Protein AF-A0A358XKR7-F1 (afdb_monomer)

Sequence (86 aa):
MIIADLIGFKASHYNTFQVQPLIPAGKMDYFYLGNLAYHGKTIDIVWKEDWDQNKPGKQSMLCVWVDHVLKASSKDLGVKIDVNLD

Secondary structure (DSSP, 8-state):
--HHHHHT-EE-SSSEEEE---PPTTS-SEEEEEEEEETTEEEEEEEES-S-TTS-S---EEEEEETTEEEEEES-SS--EEEE--

Structure (mmCIF, N/CA/C/O backbone):
data_AF-A0A358XKR7-F1
#
_entry.id   AF-A0A358XKR7-F1
#
loop_
_atom_site.group_PDB
_atom_site.id
_atom_site.type_symbol
_atom_site.label_atom_id
_atom_site.label_alt_id
_atom_site.label_comp_id
_atom_site.label_asym_id
_atom_site.label_entity_id
_atom_site.label_seq_id
_atom_site.pdbx_PDB_ins_code
_atom_site.Cartn_x
_atom_site.Cartn_y
_atom_site.Cartn_z
_atom_site.occupancy
_atom_site.B_iso_or_equiv
_atom_site.auth_seq_id
_atom_site.auth_comp_id
_atom_site.auth_asym_id
_atom_site.auth_atom_id
_atom_site.pdbx_PDB_model_num
ATOM 1 N N . MET A 1 1 ? -10.180 -11.990 -14.776 1.00 47.19 1 MET A N 1
ATOM 2 C CA . MET A 1 1 ? -9.182 -11.078 -14.180 1.00 47.19 1 MET A CA 1
ATOM 3 C C . MET A 1 1 ? -9.966 -10.014 -13.419 1.00 47.19 1 MET A C 1
ATOM 5 O O . MET A 1 1 ? -10.687 -9.279 -14.065 1.00 47.19 1 MET A O 1
ATOM 9 N N . ILE A 1 2 ? -9.963 -10.039 -12.081 1.00 52.56 2 ILE A N 1
ATOM 10 C CA . ILE A 1 2 ? -10.818 -9.177 -11.219 1.00 52.56 2 ILE A CA 1
ATOM 11 C C . ILE A 1 2 ? -9.957 -8.250 -10.323 1.00 52.56 2 ILE A C 1
ATOM 13 O O . ILE A 1 2 ? -10.448 -7.307 -9.718 1.00 52.56 2 ILE A O 1
ATOM 17 N N . ILE A 1 3 ? -8.643 -8.492 -10.268 1.00 55.16 3 ILE A N 1
ATOM 18 C CA . ILE A 1 3 ? -7.736 -7.933 -9.253 1.00 55.16 3 ILE A CA 1
ATOM 19 C C . ILE A 1 3 ? -7.166 -6.554 -9.642 1.00 55.16 3 ILE A C 1
ATOM 21 O O . ILE A 1 3 ? -7.016 -5.697 -8.776 1.00 55.16 3 ILE A O 1
ATOM 25 N N . ALA A 1 4 ? -6.883 -6.306 -10.928 1.00 56.84 4 ALA A N 1
ATOM 26 C CA . ALA A 1 4 ? -6.288 -5.041 -11.382 1.00 56.84 4 ALA A CA 1
ATOM 27 C C . ALA A 1 4 ? -7.252 -3.847 -11.253 1.00 56.84 4 ALA A C 1
ATOM 29 O O . ALA A 1 4 ? -6.844 -2.770 -10.814 1.00 56.84 4 ALA A O 1
ATOM 30 N N . ASP A 1 5 ? -8.534 -4.063 -11.565 1.00 55.72 5 ASP A N 1
ATOM 31 C CA . ASP A 1 5 ? -9.555 -3.011 -11.545 1.00 55.72 5 ASP A CA 1
ATOM 32 C C . ASP A 1 5 ? -9.919 -2.568 -10.120 1.00 55.72 5 ASP A C 1
ATOM 34 O O . ASP A 1 5 ? -10.218 -1.400 -9.898 1.00 55.72 5 ASP A O 1
ATOM 38 N N . LEU A 1 6 ? -9.842 -3.464 -9.128 1.00 59.38 6 LEU A N 1
ATOM 39 C CA . LEU A 1 6 ? -10.200 -3.140 -7.740 1.00 59.38 6 LEU A CA 1
ATOM 40 C C . LEU A 1 6 ? -9.118 -2.304 -7.028 1.00 59.38 6 LEU A C 1
ATOM 42 O O . LEU A 1 6 ? -9.419 -1.473 -6.171 1.00 59.38 6 LEU A O 1
ATOM 46 N N . ILE A 1 7 ? -7.853 -2.509 -7.398 1.00 67.12 7 ILE A N 1
ATOM 47 C CA . ILE A 1 7 ? -6.685 -1.870 -6.765 1.00 67.12 7 ILE A CA 1
ATOM 48 C C . ILE A 1 7 ? -6.223 -0.636 -7.561 1.00 67.12 7 ILE A C 1
ATOM 50 O O . ILE A 1 7 ? -5.432 0.169 -7.068 1.00 67.12 7 ILE A O 1
ATOM 54 N N . GLY A 1 8 ? -6.730 -0.468 -8.787 1.00 71.25 8 GLY A N 1
ATOM 55 C CA . GLY A 1 8 ? -6.363 0.633 -9.673 1.00 71.25 8 GLY A CA 1
ATOM 56 C C . GLY A 1 8 ? -4.886 0.604 -10.051 1.00 71.25 8 GLY A C 1
ATOM 57 O O . GLY A 1 8 ? -4.257 1.658 -10.148 1.00 71.25 8 GLY A O 1
ATOM 58 N N . PHE A 1 9 ? -4.333 -0.601 -10.234 1.00 76.38 9 PHE A N 1
ATOM 59 C CA . PHE A 1 9 ? -2.967 -0.778 -10.713 1.00 76.38 9 PHE A CA 1
ATOM 60 C C . PHE A 1 9 ? -2.878 -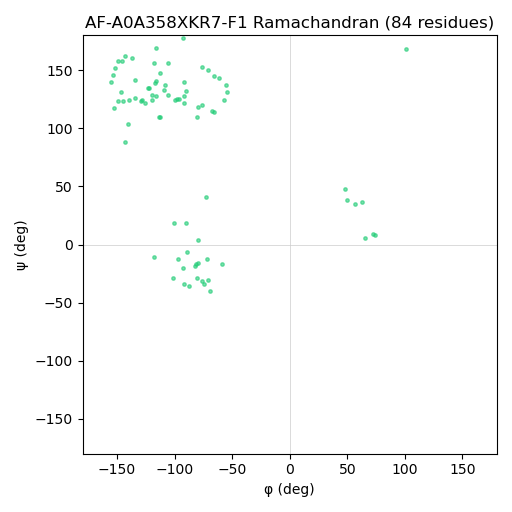0.269 -12.153 1.00 76.38 9 PHE A C 1
ATOM 62 O O . PHE A 1 9 ? -3.488 -0.829 -13.066 1.00 76.38 9 PHE A O 1
ATOM 69 N N . LYS A 1 10 ? -2.118 0.803 -12.364 1.00 79.12 10 LYS A N 1
ATOM 70 C CA . LYS A 1 10 ? -1.881 1.391 -13.681 1.00 79.12 10 LYS A CA 1
ATOM 71 C C . LYS A 1 10 ? -0.422 1.191 -14.051 1.00 79.12 10 LYS A C 1
ATOM 73 O O . LYS A 1 10 ? 0.469 1.805 -13.464 1.00 79.12 10 LYS A O 1
ATOM 78 N N . ALA A 1 11 ? -0.207 0.320 -15.031 1.00 72.31 11 ALA A N 1
ATOM 79 C CA . ALA A 1 11 ? 1.097 0.124 -15.637 1.00 72.31 11 ALA A CA 1
ATOM 80 C C . ALA A 1 11 ? 1.537 1.395 -16.381 1.00 72.31 11 ALA A C 1
ATOM 82 O O . ALA A 1 11 ? 0.722 2.096 -16.986 1.00 72.31 11 ALA A O 1
ATOM 83 N N . SER A 1 12 ? 2.835 1.667 -16.347 1.00 76.19 12 SER A N 1
ATOM 84 C CA . SER A 1 12 ? 3.494 2.728 -17.107 1.00 76.19 12 SER A CA 1
ATOM 85 C C . SER A 1 12 ? 4.504 2.094 -18.064 1.00 76.19 12 SER A C 1
ATOM 87 O O . SER A 1 12 ? 4.972 0.989 -17.823 1.00 76.19 12 SER A O 1
ATOM 89 N N . HIS A 1 13 ? 4.857 2.781 -19.154 1.00 67.62 13 HIS A N 1
ATOM 90 C CA . HIS A 1 13 ? 5.928 2.324 -20.058 1.00 67.62 13 HIS A CA 1
ATOM 91 C C . HIS A 1 13 ? 7.335 2.466 -19.447 1.00 67.62 13 HIS A C 1
ATOM 93 O O . HIS A 1 13 ? 8.302 1.941 -19.994 1.00 67.62 13 HIS A O 1
ATOM 99 N N . TYR A 1 14 ? 7.453 3.193 -18.337 1.00 74.81 14 TYR A N 1
ATOM 100 C CA . TYR A 1 14 ? 8.699 3.389 -17.599 1.00 74.81 14 TYR A CA 1
ATOM 101 C C . TYR A 1 14 ? 8.852 2.347 -16.483 1.00 74.81 14 TYR A C 1
ATOM 103 O O . TYR A 1 14 ? 7.941 1.557 -16.245 1.00 74.81 14 TYR A O 1
ATOM 111 N N . ASN A 1 15 ? 9.976 2.371 -15.756 1.00 83.38 15 ASN A N 1
ATOM 112 C CA . ASN A 1 15 ? 10.233 1.491 -14.606 1.00 83.38 15 ASN A CA 1
ATOM 113 C C . ASN A 1 15 ? 9.400 1.883 -13.364 1.00 83.38 15 ASN A C 1
ATOM 115 O O . ASN A 1 15 ? 9.881 1.922 -12.235 1.00 83.38 15 ASN A O 1
ATOM 119 N N . THR A 1 16 ? 8.138 2.243 -13.580 1.00 87.62 16 THR A N 1
ATOM 120 C CA . THR A 1 16 ? 7.211 2.727 -12.568 1.00 87.62 16 THR A CA 1
ATOM 121 C C . THR A 1 16 ? 5.839 2.086 -12.744 1.00 87.62 16 THR A C 1
ATOM 123 O O . THR A 1 16 ? 5.480 1.574 -13.809 1.00 87.62 16 THR A O 1
ATOM 126 N N . PHE A 1 17 ? 5.047 2.120 -11.683 1.00 89.19 17 PHE A N 1
ATOM 127 C CA . PHE A 1 17 ? 3.620 1.830 -11.727 1.00 89.19 17 PHE A CA 1
ATOM 128 C C . PHE A 1 17 ? 2.886 2.752 -10.767 1.00 89.19 17 PHE A C 1
ATOM 130 O O . PHE A 1 17 ? 3.481 3.347 -9.869 1.00 89.19 17 PHE A O 1
ATOM 137 N N . GLN A 1 18 ? 1.580 2.860 -10.962 1.00 89.12 18 GLN A N 1
ATOM 138 C CA . GLN A 1 18 ? 0.721 3.655 -10.107 1.00 89.12 18 GLN A CA 1
ATOM 139 C C . GLN A 1 18 ? -0.308 2.769 -9.415 1.00 89.12 18 GLN A C 1
ATOM 141 O O . GLN A 1 18 ? -0.890 1.875 -10.030 1.00 89.12 18 GLN A O 1
ATOM 146 N N . VAL A 1 19 ? -0.546 3.051 -8.138 1.00 88.81 19 VAL A N 1
ATOM 147 C CA . VAL A 1 19 ? -1.576 2.409 -7.319 1.00 88.81 19 VAL A CA 1
ATOM 148 C C . VAL A 1 19 ? -2.591 3.469 -6.919 1.00 88.81 19 VAL A C 1
ATOM 150 O O . VAL A 1 19 ? -2.226 4.528 -6.404 1.00 88.81 19 VAL A O 1
ATOM 153 N N . GLN A 1 20 ? -3.866 3.193 -7.180 1.00 87.75 20 GLN A N 1
ATOM 154 C CA . GLN A 1 20 ? -4.980 4.033 -6.754 1.00 87.75 20 GLN A CA 1
ATOM 155 C C . GLN A 1 20 ? -6.153 3.126 -6.365 1.00 87.75 20 GLN A C 1
ATOM 157 O O . GLN A 1 20 ? -6.992 2.826 -7.220 1.00 87.75 20 GLN A O 1
ATOM 162 N N . PRO A 1 21 ? -6.223 2.676 -5.101 1.00 83.69 21 PRO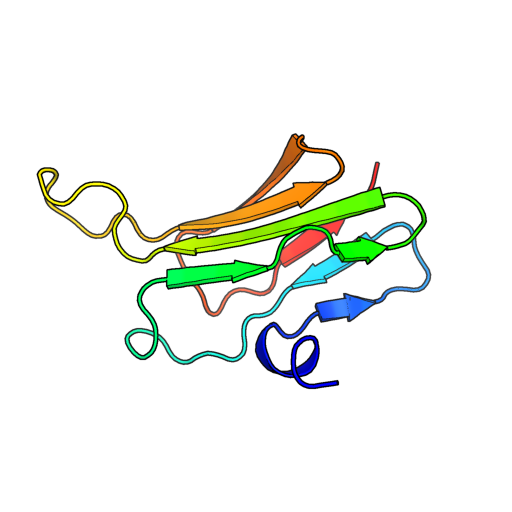 A N 1
ATOM 163 C CA . PRO A 1 21 ? -7.304 1.812 -4.655 1.00 83.69 21 PRO A CA 1
ATOM 164 C C . PRO A 1 21 ? -8.653 2.492 -4.903 1.00 83.69 21 PRO A C 1
ATOM 166 O O . PRO A 1 21 ? -8.891 3.611 -4.453 1.00 83.69 21 PRO A O 1
ATOM 169 N N . LEU A 1 22 ? -9.552 1.823 -5.627 1.00 80.44 22 LEU A N 1
ATOM 170 C CA . LEU A 1 22 ? -10.881 2.364 -5.953 1.00 80.44 22 LEU A CA 1
ATOM 171 C C . LEU A 1 22 ? -11.930 2.000 -4.892 1.00 80.44 22 LEU A C 1
ATOM 173 O O . LEU A 1 22 ? -13.135 2.040 -5.138 1.00 80.44 22 LEU A O 1
ATOM 177 N N . ILE A 1 23 ? -11.464 1.622 -3.704 1.00 77.81 23 ILE A N 1
ATOM 178 C CA . ILE A 1 23 ? -12.287 1.126 -2.610 1.00 77.81 23 ILE A CA 1
ATOM 179 C C . ILE A 1 23 ? -12.667 2.320 -1.728 1.00 77.81 23 ILE A C 1
ATOM 181 O O . ILE A 1 23 ? -11.774 3.004 -1.223 1.00 77.81 23 ILE A O 1
ATOM 185 N N . PRO A 1 24 ? -13.966 2.600 -1.522 1.00 75.81 24 PRO A N 1
ATOM 186 C CA . PRO A 1 2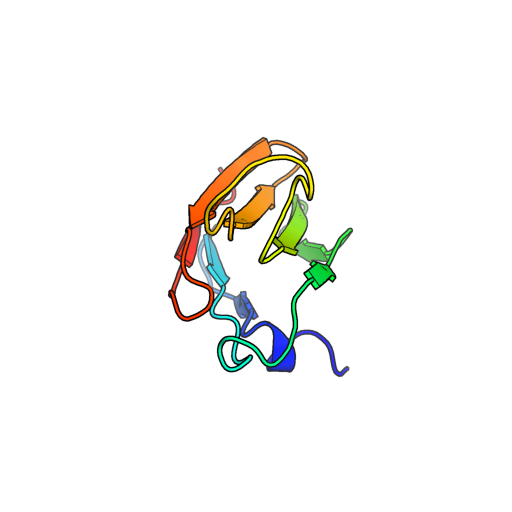4 ? -14.380 3.696 -0.656 1.00 75.81 24 PRO A CA 1
ATOM 187 C C . PRO A 1 24 ? -13.897 3.488 0.784 1.00 75.81 24 PRO A C 1
ATOM 189 O O . PRO A 1 24 ? -13.913 2.366 1.300 1.00 75.81 24 PRO A O 1
ATOM 192 N N . ALA A 1 25 ? -13.522 4.577 1.458 1.00 73.69 25 ALA A N 1
ATOM 193 C CA . ALA A 1 25 ? -13.119 4.536 2.861 1.00 73.69 25 ALA A CA 1
ATOM 194 C C . ALA A 1 25 ? -14.213 3.899 3.745 1.00 73.69 25 ALA A C 1
ATOM 196 O O . ALA A 1 25 ? -15.403 4.170 3.568 1.00 73.69 25 ALA A O 1
ATOM 197 N N . GLY A 1 26 ? -13.807 3.040 4.684 1.00 77.12 26 GLY A N 1
ATOM 198 C CA . GLY A 1 26 ? -14.710 2.340 5.607 1.00 77.12 26 GLY A CA 1
ATOM 199 C C . GLY A 1 26 ? -15.551 1.220 4.979 1.00 77.12 26 GLY A C 1
ATOM 200 O O . GLY A 1 26 ? -16.476 0.722 5.616 1.00 77.12 26 GLY A O 1
ATOM 201 N N . LYS A 1 27 ? -15.289 0.832 3.721 1.00 83.75 27 LYS A N 1
ATOM 202 C CA . LYS A 1 27 ? -15.905 -0.361 3.108 1.00 83.75 27 LYS A CA 1
ATOM 203 C C . LYS A 1 27 ? -15.071 -1.622 3.267 1.00 83.75 27 LYS A C 1
ATOM 205 O O . LYS A 1 27 ? -15.613 -2.712 3.105 1.00 83.75 27 LYS A O 1
ATOM 210 N N . MET A 1 28 ? -13.777 -1.477 3.527 1.00 84.62 28 MET A N 1
ATOM 211 C CA . MET A 1 28 ? -12.877 -2.607 3.658 1.00 84.62 28 MET A CA 1
ATOM 212 C C . MET A 1 28 ? -11.704 -2.256 4.567 1.00 84.62 28 MET A C 1
ATOM 214 O O . MET A 1 28 ? -10.885 -1.389 4.254 1.00 84.62 28 MET A O 1
ATOM 218 N N . ASP A 1 29 ? -11.623 -2.975 5.678 1.00 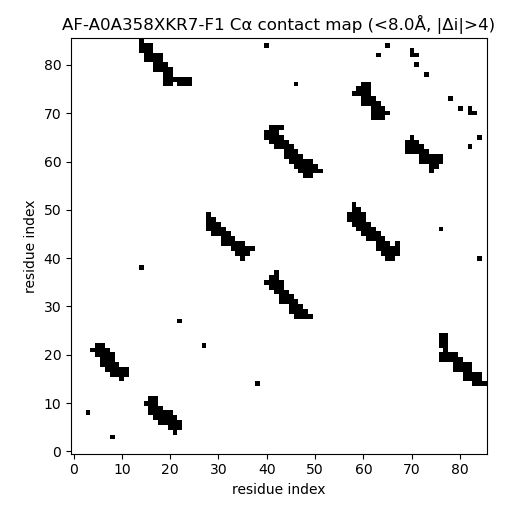87.19 29 ASP A N 1
ATOM 219 C CA . ASP A 1 29 ? -10.664 -2.682 6.743 1.00 87.19 29 ASP A CA 1
ATOM 220 C C . ASP A 1 29 ? -9.284 -3.270 6.439 1.00 87.19 29 ASP A C 1
ATOM 222 O O . ASP A 1 29 ? -8.292 -2.867 7.040 1.00 87.19 29 ASP A O 1
ATOM 226 N N . TYR A 1 30 ? -9.201 -4.234 5.517 1.00 88.44 30 TYR A N 1
ATOM 227 C CA . TYR A 1 30 ? -7.959 -4.901 5.149 1.00 88.44 30 TYR A CA 1
ATOM 228 C C . TYR A 1 30 ? -8.007 -5.472 3.730 1.00 88.44 30 TYR A C 1
ATOM 230 O O . TYR A 1 30 ? -8.998 -6.082 3.331 1.00 88.44 30 TYR A O 1
ATOM 238 N N . PHE A 1 31 ? -6.900 -5.343 2.999 1.00 88.12 31 PHE A N 1
ATOM 239 C CA . PHE A 1 31 ? -6.579 -6.238 1.892 1.00 88.12 31 PHE A CA 1
ATOM 240 C C . PHE A 1 31 ? -5.085 -6.464 1.777 1.00 88.12 31 PHE A C 1
ATOM 242 O O . PHE A 1 31 ? -4.264 -5.636 2.174 1.00 88.12 31 PHE A O 1
ATOM 249 N N . TYR A 1 32 ? -4.755 -7.576 1.140 1.00 89.12 32 TYR A N 1
ATOM 250 C CA . TYR A 1 32 ? -3.416 -7.868 0.687 1.00 89.12 32 TYR A CA 1
ATOM 251 C C . TYR A 1 32 ? -3.476 -8.385 -0.743 1.00 89.12 32 TYR A C 1
ATOM 253 O O . TYR A 1 32 ? -4.203 -9.334 -1.042 1.00 89.12 32 TYR A O 1
ATOM 261 N N . LEU A 1 33 ? -2.712 -7.742 -1.617 1.00 87.88 33 LEU A N 1
ATOM 262 C CA . LEU A 1 33 ? -2.360 -8.266 -2.922 1.00 87.88 33 LEU A CA 1
ATOM 263 C C . LEU A 1 33 ? -0.863 -8.534 -2.915 1.00 87.88 33 LEU A C 1
ATOM 265 O O . LEU A 1 33 ? -0.077 -7.593 -2.915 1.00 87.88 33 LEU A O 1
ATOM 269 N N . GLY A 1 34 ? -0.488 -9.804 -2.929 1.00 88.12 34 GLY A N 1
ATOM 270 C CA . GLY A 1 34 ? 0.907 -10.211 -2.953 1.00 88.12 34 GLY A CA 1
ATOM 271 C C . GLY A 1 34 ? 1.300 -10.956 -4.209 1.00 88.12 34 GLY A C 1
ATOM 272 O O . GLY A 1 34 ? 0.443 -11.407 -4.975 1.00 88.12 34 GLY A O 1
ATOM 273 N N . ASN A 1 35 ? 2.610 -11.135 -4.363 1.00 84.94 35 ASN A N 1
ATOM 274 C CA . ASN A 1 35 ? 3.213 -11.927 -5.435 1.00 84.94 35 ASN A CA 1
ATOM 275 C C . ASN A 1 35 ? 2.803 -11.462 -6.849 1.00 84.94 35 ASN A C 1
ATOM 277 O O . ASN A 1 35 ? 2.619 -12.270 -7.764 1.00 84.94 35 ASN A O 1
ATOM 281 N N . LEU A 1 36 ? 2.618 -10.150 -7.031 1.00 87.25 36 LEU A N 1
ATOM 282 C CA . LEU A 1 36 ? 2.335 -9.579 -8.341 1.00 87.25 36 LEU A CA 1
ATOM 283 C C . LEU A 1 36 ? 3.649 -9.429 -9.112 1.00 87.25 36 LEU A C 1
ATOM 285 O O . LEU A 1 36 ? 4.471 -8.575 -8.791 1.00 87.25 36 LEU A O 1
ATOM 289 N N . ALA A 1 37 ? 3.833 -10.242 -10.149 1.00 87.94 37 ALA A N 1
ATOM 290 C CA . ALA A 1 37 ? 4.971 -10.109 -11.048 1.00 87.94 37 ALA A CA 1
ATOM 291 C C . ALA A 1 37 ? 4.767 -8.921 -12.006 1.00 87.94 37 ALA A C 1
ATOM 293 O O . ALA A 1 37 ? 3.820 -8.907 -12.795 1.00 87.94 37 ALA A O 1
ATOM 294 N N . TYR A 1 38 ? 5.669 -7.940 -11.974 1.00 86.69 38 TYR A N 1
ATOM 295 C CA . TYR A 1 38 ? 5.651 -6.778 -12.870 1.00 86.69 38 TYR A CA 1
ATOM 296 C C . TYR A 1 38 ? 7.082 -6.367 -13.218 1.00 86.69 38 TYR A C 1
ATOM 298 O O . TYR A 1 38 ? 7.887 -6.135 -12.325 1.00 86.69 38 TYR A O 1
ATOM 306 N N . HIS A 1 39 ? 7.425 -6.310 -14.510 1.00 87.12 39 HIS A N 1
ATOM 307 C CA . HIS A 1 39 ? 8.779 -5.959 -14.984 1.00 87.12 39 HIS A CA 1
ATOM 308 C C . HIS A 1 39 ? 9.922 -6.750 -14.305 1.00 87.12 39 HIS A C 1
ATOM 310 O O . HIS A 1 39 ? 10.987 -6.214 -14.015 1.00 87.12 39 HIS A O 1
ATOM 316 N N . GLY A 1 40 ? 9.706 -8.044 -14.039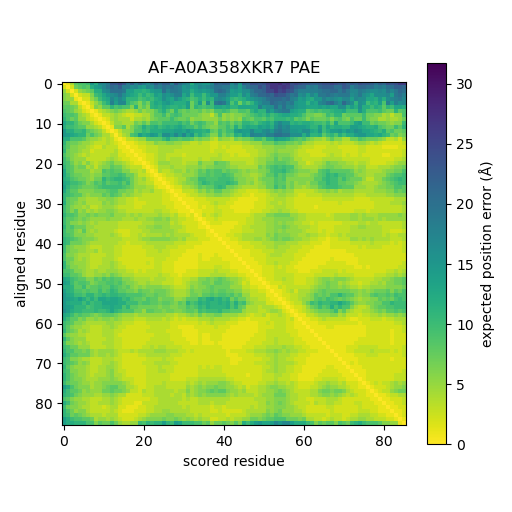 1.00 88.31 40 GLY A N 1
ATOM 317 C CA . GLY A 1 40 ? 10.701 -8.901 -13.376 1.00 88.31 40 GLY A CA 1
ATOM 318 C C . GLY A 1 40 ? 10.869 -8.639 -11.874 1.00 88.31 40 GLY A C 1
ATOM 319 O O . GLY A 1 40 ? 11.774 -9.201 -11.264 1.00 88.31 40 GLY A O 1
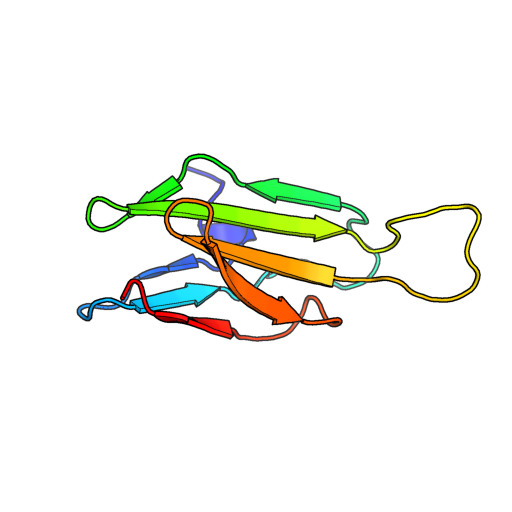ATOM 320 N N . LYS A 1 41 ? 10.002 -7.808 -11.290 1.00 91.06 41 LYS A N 1
ATOM 321 C CA . LYS A 1 41 ? 9.910 -7.513 -9.861 1.00 91.06 41 LYS A CA 1
ATOM 322 C C . LYS A 1 41 ? 8.707 -8.199 -9.234 1.00 91.06 41 LYS A C 1
ATOM 324 O O . LYS A 1 41 ? 7.713 -8.461 -9.918 1.00 91.06 41 LYS A O 1
ATOM 329 N N . THR A 1 42 ? 8.785 -8.424 -7.927 1.00 92.50 42 THR A N 1
ATOM 330 C CA . THR A 1 42 ? 7.645 -8.862 -7.113 1.00 92.50 42 THR A CA 1
ATOM 331 C C . THR A 1 42 ? 7.052 -7.667 -6.384 1.00 92.50 42 THR A C 1
ATOM 333 O O . THR A 1 42 ? 7.765 -6.971 -5.664 1.00 92.50 42 THR A O 1
ATOM 336 N N . ILE A 1 43 ? 5.757 -7.426 -6.570 1.00 91.75 43 ILE A N 1
ATOM 337 C CA . ILE A 1 43 ? 5.024 -6.342 -5.920 1.00 91.75 43 ILE A CA 1
ATOM 338 C C . ILE A 1 43 ? 4.071 -6.922 -4.877 1.00 91.75 43 ILE A C 1
ATOM 340 O O . ILE A 1 43 ? 3.297 -7.842 -5.157 1.00 91.75 43 ILE A O 1
ATOM 344 N N . ASP A 1 44 ? 4.094 -6.313 -3.696 1.00 92.69 44 ASP A N 1
ATOM 345 C CA . ASP A 1 44 ? 3.155 -6.560 -2.611 1.00 92.69 44 ASP A CA 1
ATOM 346 C C . ASP A 1 44 ? 2.467 -5.244 -2.230 1.00 92.69 44 ASP A C 1
ATOM 348 O O . ASP A 1 44 ? 3.116 -4.208 -2.086 1.00 92.69 44 ASP A O 1
ATOM 352 N N . ILE A 1 45 ? 1.149 -5.268 -2.060 1.00 91.44 45 ILE A N 1
ATOM 353 C CA . ILE A 1 45 ? 0.331 -4.120 -1.667 1.00 91.44 45 ILE A CA 1
ATOM 354 C C . ILE A 1 45 ? -0.538 -4.547 -0.490 1.00 91.44 45 ILE A C 1
ATOM 356 O O . ILE A 1 45 ? -1.313 -5.498 -0.596 1.00 91.44 45 ILE A O 1
ATOM 360 N N . VAL A 1 46 ? -0.440 -3.828 0.624 1.00 92.25 46 VAL A N 1
ATOM 361 C CA . VAL A 1 46 ? -1.272 -4.048 1.813 1.00 92.25 46 VAL A CA 1
ATOM 362 C C . VAL A 1 46 ? -2.002 -2.768 2.154 1.00 92.25 46 VAL A C 1
ATOM 364 O O . VAL A 1 46 ? -1.383 -1.714 2.240 1.00 92.25 46 VAL A O 1
ATOM 367 N N . TRP A 1 47 ? -3.289 -2.881 2.449 1.00 91.62 47 TRP A N 1
ATOM 368 C CA . TRP A 1 47 ? -4.019 -1.892 3.230 1.00 91.62 47 TRP A CA 1
ATOM 369 C C . TRP A 1 47 ? -4.488 -2.525 4.523 1.00 91.62 47 TRP A C 1
ATOM 371 O O . TRP A 1 47 ? -4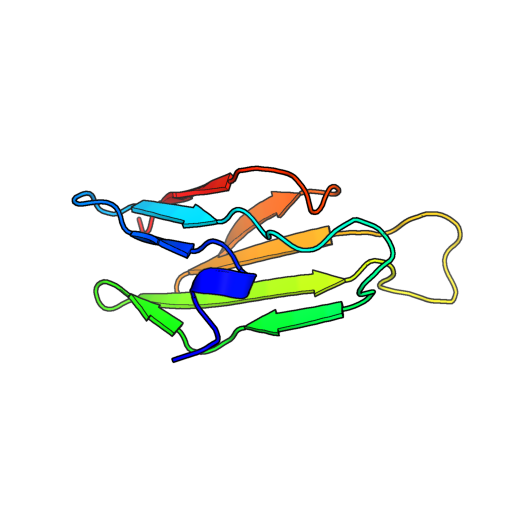.980 -3.654 4.517 1.00 91.62 47 TRP A O 1
ATOM 381 N N . LYS A 1 48 ? -4.419 -1.767 5.611 1.00 91.69 48 LYS A N 1
ATOM 382 C CA . LYS A 1 48 ? -5.124 -2.094 6.846 1.00 91.69 48 LYS A CA 1
ATOM 383 C C . LYS A 1 48 ? -5.554 -0.804 7.536 1.00 91.69 48 LYS A C 1
ATOM 385 O O . LYS A 1 48 ? -4.721 0.088 7.673 1.00 91.69 48 LYS A O 1
ATOM 390 N N . GLU A 1 49 ? -6.814 -0.695 7.957 1.00 89.56 49 GLU A N 1
ATOM 391 C CA . GLU A 1 49 ? -7.334 0.477 8.680 1.00 89.56 49 GLU A CA 1
ATOM 392 C C . GLU A 1 49 ? -6.837 0.518 10.135 1.00 89.56 49 GLU A C 1
ATOM 394 O O . GLU A 1 49 ? -6.554 1.599 10.654 1.00 89.56 49 GLU A O 1
ATOM 399 N N . ASP A 1 50 ? -6.662 -0.646 10.768 1.00 89.94 50 ASP A N 1
ATOM 400 C CA . ASP A 1 50 ? -6.153 -0.750 12.137 1.00 89.94 50 ASP A CA 1
ATOM 401 C C . ASP A 1 50 ? -5.174 -1.922 12.305 1.00 89.94 50 ASP A C 1
ATOM 403 O O . ASP A 1 50 ? -5.479 -3.076 11.989 1.00 89.94 50 ASP A O 1
ATOM 407 N N . TRP A 1 51 ? -3.962 -1.639 12.780 1.00 88.12 51 TRP A N 1
ATOM 408 C CA . TRP A 1 51 ? -2.893 -2.632 12.874 1.00 88.12 51 TRP A CA 1
ATOM 409 C C . TRP A 1 51 ? -2.857 -3.332 14.225 1.00 88.12 51 TRP A C 1
ATOM 411 O O . TRP A 1 51 ? -2.567 -4.531 14.253 1.00 88.12 51 TRP A O 1
ATOM 421 N N . ASP A 1 52 ? -3.196 -2.622 15.294 1.00 88.88 52 ASP A N 1
ATOM 422 C CA . ASP A 1 52 ? -3.086 -3.045 16.682 1.00 88.88 52 ASP A CA 1
ATOM 423 C C . ASP A 1 52 ? -4.305 -2.567 17.474 1.00 88.88 52 ASP A C 1
ATOM 425 O O . ASP A 1 52 ? -4.381 -1.416 17.899 1.00 88.88 52 ASP A O 1
ATOM 429 N N . GLN A 1 53 ? -5.206 -3.510 17.750 1.00 85.31 53 GLN A N 1
ATOM 430 C CA . GLN A 1 53 ? -6.457 -3.279 18.475 1.00 85.31 53 GLN A CA 1
ATOM 431 C C . GLN A 1 53 ? -6.257 -2.715 19.892 1.00 85.31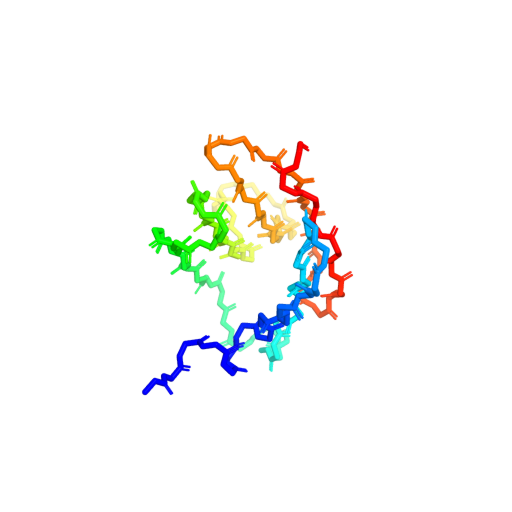 53 GLN A C 1
ATOM 433 O O . GLN A 1 53 ? -7.200 -2.199 20.487 1.00 85.31 53 GLN A O 1
ATOM 438 N N . ASN A 1 54 ? -5.047 -2.815 20.456 1.00 89.69 54 ASN A N 1
ATOM 439 C CA . ASN A 1 54 ? -4.743 -2.301 21.792 1.00 89.69 54 ASN A CA 1
ATOM 440 C C . ASN A 1 54 ? -4.263 -0.845 21.779 1.00 89.69 54 ASN A C 1
ATOM 442 O O . ASN A 1 54 ? -4.057 -0.258 22.844 1.00 89.69 54 ASN A O 1
ATOM 446 N N . LYS A 1 55 ? -4.038 -0.254 20.601 1.00 87.75 55 LYS A N 1
ATOM 447 C CA . LYS A 1 55 ? -3.549 1.117 20.471 1.00 87.75 55 LYS A CA 1
ATOM 448 C C . LYS A 1 55 ? -4.680 2.043 20.016 1.00 87.75 55 LYS A C 1
ATOM 450 O O . LYS A 1 55 ? -5.312 1.781 19.002 1.00 87.75 55 LYS A O 1
ATOM 455 N N . PRO A 1 56 ? -4.915 3.161 20.719 1.00 83.62 56 PRO A N 1
ATOM 456 C CA . PRO A 1 56 ? -5.952 4.106 20.329 1.00 83.62 56 PRO A CA 1
ATOM 457 C C . PRO A 1 56 ? -5.576 4.881 19.054 1.00 83.62 56 PRO A C 1
ATOM 459 O O . PRO A 1 56 ? -4.408 5.198 18.819 1.00 83.62 56 PRO A O 1
ATOM 462 N N . GLY A 1 57 ? -6.597 5.267 18.283 1.00 83.31 57 GLY A N 1
ATOM 463 C CA . GLY A 1 57 ? -6.474 6.094 17.078 1.00 83.31 57 GLY A CA 1
ATOM 464 C C . GLY A 1 57 ? -6.528 5.299 15.770 1.00 83.31 57 GLY A C 1
ATOM 465 O O . GLY A 1 57 ? -6.460 4.078 15.766 1.00 83.31 57 GLY A O 1
ATOM 466 N N . LYS A 1 58 ? -6.658 6.003 14.637 1.00 81.38 58 LYS A N 1
ATOM 467 C CA . LYS A 1 58 ? -6.625 5.368 13.312 1.00 81.38 58 LYS A CA 1
ATOM 468 C C . LYS A 1 58 ? -5.185 5.083 12.907 1.00 81.38 58 LYS A C 1
ATOM 470 O O . LYS A 1 58 ? -4.390 6.010 12.744 1.00 81.38 58 LYS A O 1
ATOM 475 N N . GLN A 1 59 ? -4.867 3.809 12.721 1.00 89.69 59 GLN A N 1
ATOM 476 C CA . GLN A 1 59 ? -3.538 3.343 12.319 1.00 89.69 59 GLN A CA 1
ATOM 477 C C . GLN A 1 59 ? -3.466 3.019 10.831 1.00 89.69 59 GLN A C 1
ATOM 479 O O . GLN A 1 59 ? -2.574 2.293 10.395 1.00 89.69 59 GLN A O 1
ATOM 484 N N . SER A 1 60 ? -4.418 3.545 10.070 1.00 92.06 60 SER A N 1
ATOM 485 C CA . SER A 1 60 ? -4.630 3.175 8.691 1.00 92.06 60 SER A CA 1
ATOM 486 C C . SER A 1 60 ? -3.355 3.346 7.880 1.00 92.06 60 SER A C 1
ATOM 488 O O . SER A 1 60 ? -2.671 4.365 7.991 1.00 92.06 60 SER A O 1
ATOM 490 N N . MET A 1 61 ? -3.002 2.320 7.111 1.00 93.94 61 MET A N 1
ATOM 491 C CA . MET A 1 61 ? -1.800 2.335 6.293 1.00 93.94 61 MET A CA 1
ATOM 492 C C . MET A 1 61 ? -1.993 1.505 5.030 1.00 93.94 61 MET A C 1
ATOM 494 O O . MET A 1 61 ? -2.279 0.308 5.095 1.00 93.94 61 MET A O 1
ATOM 498 N N . LEU A 1 62 ? -1.787 2.160 3.893 1.00 92.88 62 LEU A N 1
ATOM 499 C CA . LEU A 1 62 ? -1.486 1.561 2.605 1.00 92.88 62 LEU A CA 1
ATOM 500 C C . LEU A 1 62 ? 0.031 1.452 2.508 1.00 92.88 62 LEU A C 1
ATOM 502 O O . LEU A 1 62 ? 0.723 2.434 2.757 1.00 92.88 62 LEU A O 1
ATOM 506 N N . CYS A 1 63 ? 0.542 0.296 2.121 1.00 94.44 63 CYS A N 1
ATOM 507 C CA . CYS A 1 63 ? 1.960 0.054 1.923 1.00 94.44 63 CYS A CA 1
ATOM 508 C C . CYS A 1 63 ? 2.173 -0.689 0.607 1.00 94.44 63 CYS A C 1
ATOM 510 O O . CYS A 1 63 ? 1.401 -1.587 0.266 1.00 94.44 63 CYS A O 1
ATOM 512 N N . VAL A 1 64 ? 3.238 -0.323 -0.103 1.00 94.31 64 VAL A N 1
ATOM 513 C CA . VAL A 1 64 ? 3.640 -0.947 -1.363 1.00 94.31 64 VAL A CA 1
ATOM 514 C C . VAL A 1 64 ? 5.106 -1.347 -1.283 1.00 94.31 64 VAL A C 1
ATOM 516 O O . VAL A 1 64 ? 5.974 -0.505 -1.029 1.00 94.31 64 VAL A O 1
ATOM 519 N N . TRP A 1 65 ? 5.378 -2.624 -1.530 1.00 95.31 65 TRP A N 1
ATOM 520 C CA . TRP A 1 65 ? 6.721 -3.180 -1.588 1.00 95.31 65 TRP A CA 1
ATOM 521 C C . TRP A 1 65 ? 7.068 -3.622 -3.002 1.00 95.31 65 TRP A C 1
ATOM 523 O O . TRP A 1 65 ? 6.209 -4.088 -3.749 1.00 95.31 65 TRP A O 1
ATOM 533 N N . VAL A 1 66 ? 8.350 -3.492 -3.329 1.00 94.56 66 VAL A N 1
ATOM 534 C CA . VAL A 1 66 ? 8.977 -4.021 -4.540 1.00 94.56 66 VAL A CA 1
ATOM 535 C C . VAL A 1 66 ? 10.166 -4.861 -4.091 1.00 94.56 66 VAL A C 1
ATOM 537 O O . VAL A 1 66 ? 11.030 -4.353 -3.379 1.00 94.56 66 VAL A O 1
ATOM 540 N N . ASP A 1 67 ? 10.191 -6.143 -4.453 1.00 94.94 67 ASP A N 1
ATOM 541 C CA . ASP A 1 67 ? 11.205 -7.118 -4.023 1.00 94.94 67 ASP A CA 1
ATOM 542 C C . ASP A 1 67 ? 11.443 -7.082 -2.498 1.00 94.94 67 ASP A C 1
ATOM 544 O O . ASP A 1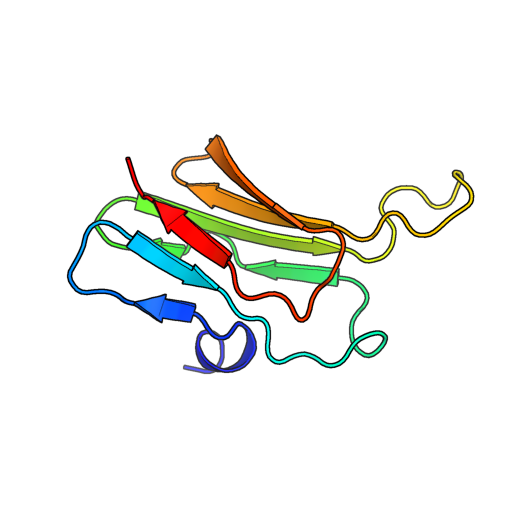 67 ? 12.573 -7.009 -2.018 1.00 94.94 67 ASP A O 1
ATOM 548 N N . HIS A 1 68 ? 10.352 -7.086 -1.723 1.00 94.00 68 HIS A N 1
ATOM 549 C CA . HIS A 1 68 ? 10.349 -7.004 -0.253 1.00 94.00 68 HIS A CA 1
ATOM 550 C C . HIS A 1 68 ? 10.871 -5.682 0.351 1.00 94.00 68 HIS A C 1
ATOM 552 O O . HIS A 1 68 ? 10.934 -5.547 1.575 1.00 94.00 68 HIS A O 1
ATOM 558 N N . VAL A 1 69 ? 11.173 -4.670 -0.468 1.00 95.50 69 VAL A N 1
ATOM 559 C CA . VAL A 1 69 ? 11.569 -3.326 -0.021 1.00 95.50 69 VAL A CA 1
ATOM 560 C C . VAL A 1 69 ? 10.364 -2.392 -0.051 1.00 95.50 69 VAL A C 1
ATOM 562 O O . VAL A 1 69 ? 9.725 -2.240 -1.089 1.00 95.50 69 VAL A O 1
ATOM 565 N N . LEU A 1 70 ? 10.053 -1.738 1.075 1.00 95.50 70 LEU A N 1
ATOM 566 C CA . LEU A 1 70 ? 8.965 -0.758 1.149 1.00 95.50 70 LEU A CA 1
ATOM 567 C C . LEU A 1 70 ? 9.329 0.472 0.306 1.00 95.50 70 LEU A C 1
ATOM 569 O O . LEU A 1 70 ? 10.276 1.185 0.636 1.00 95.50 70 LEU A O 1
ATOM 573 N N . LYS A 1 71 ? 8.575 0.726 -0.766 1.00 95.44 71 LYS A N 1
ATOM 574 C CA . LYS A 1 71 ? 8.804 1.863 -1.672 1.00 95.44 71 LYS A CA 1
ATOM 575 C C . LYS A 1 71 ? 7.844 3.021 -1.424 1.00 95.44 71 LYS A C 1
ATOM 577 O O . LYS A 1 71 ? 8.211 4.166 -1.666 1.00 95.44 71 LYS A O 1
ATOM 582 N N . ALA A 1 72 ? 6.636 2.747 -0.933 1.00 94.06 72 ALA A N 1
ATOM 583 C CA . ALA A 1 72 ? 5.663 3.790 -0.634 1.00 94.06 72 ALA A CA 1
ATOM 584 C C . ALA A 1 72 ? 4.696 3.393 0.481 1.00 94.06 72 ALA A C 1
ATOM 586 O O . ALA A 1 72 ? 4.373 2.215 0.653 1.00 94.06 72 ALA A O 1
ATOM 587 N N . SER A 1 73 ? 4.198 4.395 1.206 1.00 94.44 73 SER A N 1
ATOM 588 C CA . SER A 1 73 ? 3.120 4.226 2.173 1.00 94.44 73 SER A CA 1
ATOM 589 C C . SER A 1 73 ? 2.242 5.473 2.299 1.00 94.44 73 SER A C 1
ATOM 591 O O . SER A 1 73 ? 2.655 6.581 1.954 1.00 94.44 73 SER A O 1
ATOM 593 N N . SER A 1 74 ? 1.008 5.296 2.770 1.00 93.56 74 SER A N 1
ATOM 594 C CA . SER A 1 74 ? 0.042 6.378 2.985 1.00 93.56 74 SER A CA 1
ATOM 595 C C . SER A 1 74 ? -0.958 6.023 4.077 1.00 93.56 74 SER A C 1
ATOM 597 O O . SER A 1 74 ? -1.387 4.880 4.171 1.00 93.56 74 SER A O 1
ATOM 599 N N . LYS A 1 75 ? -1.397 7.016 4.858 1.00 92.06 75 LYS A N 1
ATOM 600 C CA . LYS A 1 75 ? -2.468 6.830 5.853 1.00 92.06 75 LYS A CA 1
ATOM 601 C C . LYS A 1 75 ? -3.876 6.837 5.263 1.00 92.06 75 LYS A C 1
ATOM 603 O O . LYS A 1 75 ? -4.825 6.432 5.930 1.00 92.06 75 LYS A O 1
ATOM 608 N N . ASP A 1 76 ? -4.009 7.325 4.039 1.00 89.12 76 ASP A N 1
ATOM 609 C CA . ASP A 1 76 ? -5.268 7.433 3.313 1.00 89.12 76 ASP A CA 1
ATOM 610 C C . ASP A 1 76 ? -5.291 6.401 2.177 1.00 89.12 76 ASP A C 1
ATOM 612 O O . ASP A 1 76 ? -4.278 6.198 1.506 1.00 89.12 76 ASP A O 1
ATOM 616 N N . LEU A 1 77 ? -6.434 5.736 2.000 1.00 85.56 77 LEU A N 1
ATOM 617 C CA . LEU A 1 77 ? -6.672 4.716 0.980 1.00 85.56 77 LEU A CA 1
ATOM 618 C C . LEU A 1 77 ? -6.984 5.323 -0.393 1.00 85.56 77 LEU A C 1
ATOM 620 O O . LEU A 1 77 ? -6.690 4.705 -1.411 1.00 85.56 77 LEU A O 1
ATOM 624 N N . GLY A 1 78 ? -7.565 6.526 -0.433 1.00 84.00 78 GLY A N 1
ATOM 625 C CA . GLY A 1 78 ? -7.990 7.192 -1.669 1.00 84.00 78 GLY A CA 1
ATOM 626 C C . GLY A 1 78 ? -6.859 7.882 -2.431 1.00 84.00 78 GLY A C 1
ATOM 627 O O . GLY A 1 78 ? -7.108 8.562 -3.430 1.00 84.00 78 GLY A O 1
ATOM 628 N N . VAL A 1 79 ? -5.619 7.746 -1.960 1.00 86.75 79 VAL A N 1
ATOM 629 C CA . VAL A 1 79 ? -4.468 8.404 -2.570 1.00 86.75 79 VAL A CA 1
ATOM 630 C C . VAL A 1 79 ? -4.042 7.709 -3.854 1.00 86.75 79 VAL A C 1
ATOM 632 O O . VAL A 1 79 ? -4.184 6.500 -4.041 1.00 86.75 79 VAL A O 1
ATOM 635 N N . LYS A 1 80 ? -3.442 8.504 -4.730 1.00 89.94 80 LYS A N 1
ATOM 636 C CA . LYS A 1 80 ? -2.688 8.018 -5.874 1.00 89.94 80 LYS A CA 1
ATOM 637 C C . LYS A 1 80 ? -1.211 7.981 -5.490 1.00 89.94 80 LYS A C 1
ATOM 639 O O . LYS A 1 80 ? -0.673 9.002 -5.069 1.00 89.94 80 LYS A O 1
ATOM 644 N N . ILE A 1 81 ? -0.577 6.824 -5.645 1.00 90.56 81 ILE A N 1
ATOM 645 C CA . ILE A 1 81 ? 0.846 6.626 -5.353 1.00 90.56 81 ILE A CA 1
ATOM 646 C C . ILE A 1 81 ? 1.553 6.193 -6.630 1.00 90.56 81 ILE A C 1
ATOM 648 O O . ILE A 1 81 ? 1.179 5.182 -7.223 1.00 90.56 81 ILE A O 1
ATOM 652 N N . ASP A 1 82 ? 2.588 6.933 -7.013 1.00 90.69 82 ASP A N 1
ATOM 653 C CA . ASP A 1 82 ? 3.539 6.517 -8.039 1.00 90.69 82 ASP A CA 1
ATOM 654 C C . ASP A 1 82 ? 4.715 5.796 -7.372 1.00 90.69 82 ASP A C 1
ATOM 656 O O . ASP A 1 82 ? 5.318 6.305 -6.425 1.00 90.69 82 ASP A O 1
ATOM 660 N N . VAL A 1 83 ? 5.028 4.594 -7.849 1.00 90.56 83 VAL A N 1
ATOM 661 C CA . VAL A 1 83 ? 6.062 3.722 -7.287 1.00 90.56 83 VAL A CA 1
ATOM 662 C C . VAL A 1 83 ? 7.119 3.453 -8.349 1.00 90.56 83 VAL A C 1
ATOM 664 O O . VAL A 1 83 ? 6.792 3.053 -9.467 1.00 90.56 83 VAL A O 1
ATOM 667 N N . ASN A 1 84 ? 8.386 3.670 -7.991 1.00 89.19 84 ASN A N 1
ATOM 668 C CA . ASN A 1 84 ? 9.535 3.309 -8.816 1.00 89.19 84 ASN A CA 1
ATOM 669 C C . ASN A 1 84 ? 10.022 1.893 -8.460 1.00 89.19 84 ASN A C 1
ATOM 671 O O . ASN A 1 84 ? 10.028 1.503 -7.289 1.00 89.19 84 ASN A O 1
ATOM 675 N N . LEU A 1 85 ? 10.384 1.127 -9.487 1.00 85.44 85 LEU A N 1
ATOM 676 C CA . LEU A 1 85 ? 10.913 -0.228 -9.391 1.00 85.44 85 LEU A CA 1
ATOM 677 C C . LEU A 1 85 ? 12.418 -0.287 -9.075 1.00 85.44 85 LEU A C 1
ATOM 679 O O . LEU A 1 85 ? 12.890 -1.350 -8.666 1.00 85.44 85 LEU A O 1
ATOM 683 N N . ASP A 1 86 ? 13.141 0.822 -9.253 1.00 80.75 86 ASP A N 1
ATOM 684 C CA . ASP A 1 86 ? 14.558 1.004 -8.898 1.00 80.75 86 ASP A CA 1
ATOM 685 C C . ASP A 1 86 ? 14.724 1.268 -7.396 1.00 80.75 86 ASP A C 1
ATOM 687 O O . ASP A 1 86 ? 14.033 2.157 -6.841 1.00 80.75 86 ASP A O 1
#

Mean predicted aligned error: 5.46 Å

Nearest PDB structures (foldseek):
  5mqs-assembly1_A  TM=8.667E-01  e=1.384E-03  Bacteroides thetaiotaomicron
  2f1z-assembly2_B  TM=5.249E-01  e=5.225E+00  Homo sapiens

Radius of gyration: 12.98 Å; Cα contacts (8 Å, |Δi|>4): 173; chains: 1; bounding box: 30×20×42 Å

Solvent-accessible surface area (backbone atoms only — not comparable to full-atom values): 5173 Å² total; per-residue (Å²): 139,73,65,53,76,53,40,33,59,42,84,50,100,58,72,37,37,32,41,30,38,71,58,62,87,91,76,65,61,64,50,75,50,65,81,40,78,52,98,94,37,41,33,34,39,38,38,32,43,68,82,52,96,88,55,90,75,86,54,26,35,32,39,34,27,48,71,88,40,81,70,47,72,37,68,55,61,78,45,78,45,82,42,66,75,121

pLDDT: mean 84.74, std 10.52, range [47.19, 95.5]

Foldseek 3Di:
DPPCVQQVWADDPDQKIKTFHPDDPPPDQKDWDWQDDDPNWTKIWIWHQDDDPVDDDTPTKIWMDINNHTFDMDNDRRDMDMGGND